Protein AF-A0A183V8N3-F1 (afdb_monomer_lite)

Structure (mmCIF, N/CA/C/O backbone):
data_AF-A0A183V8N3-F1
#
_entry.id   AF-A0A183V8N3-F1
#
loop_
_atom_site.group_PDB
_atom_site.id
_atom_site.type_symbol
_atom_site.label_atom_id
_atom_site.label_alt_id
_atom_site.label_comp_id
_atom_site.label_asym_id
_atom_site.label_entity_id
_atom_site.label_seq_id
_atom_site.pdbx_PDB_ins_code
_atom_site.Cartn_x
_atom_site.Cartn_y
_atom_site.Cartn_z
_atom_site.occupancy
_atom_site.B_iso_or_equiv
_atom_site.auth_seq_id
_atom_site.auth_comp_id
_atom_site.auth_asym_id
_atom_site.auth_atom_id
_atom_site.pdbx_PDB_model_num
ATOM 1 N N . LEU A 1 1 ? -39.059 -10.668 15.539 1.00 43.44 1 LEU A N 1
ATOM 2 C CA . LEU A 1 1 ? -38.471 -9.560 14.756 1.00 43.44 1 LEU A CA 1
ATOM 3 C C . LEU A 1 1 ? -36.981 -9.560 15.068 1.00 43.44 1 LEU A C 1
ATOM 5 O O . LEU A 1 1 ? -36.616 -9.142 16.157 1.00 43.44 1 LEU A O 1
ATOM 9 N N . SER A 1 2 ? -36.153 -10.181 14.222 1.00 42.12 2 SER A N 1
ATOM 10 C CA . SER A 1 2 ? -34.702 -10.208 14.441 1.00 42.12 2 SER A CA 1
ATOM 11 C C . SER A 1 2 ? -34.124 -8.835 14.122 1.00 42.12 2 SER A C 1
ATOM 13 O O . SER A 1 2 ? -34.422 -8.269 13.072 1.00 42.12 2 SER A O 1
ATOM 15 N N . ILE A 1 3 ? -33.306 -8.309 15.025 1.00 53.94 3 ILE A N 1
ATOM 16 C CA . ILE A 1 3 ? -32.435 -7.164 14.756 1.00 53.94 3 ILE A CA 1
ATOM 17 C C . ILE A 1 3 ? -31.542 -7.569 13.565 1.00 53.94 3 ILE A C 1
ATOM 19 O O . ILE A 1 3 ? -31.052 -8.704 13.580 1.00 53.94 3 ILE A O 1
ATOM 23 N N . PRO A 1 4 ? -31.354 -6.741 12.521 1.00 58.41 4 PRO A N 1
ATOM 24 C CA . PRO A 1 4 ? -30.400 -7.065 11.468 1.00 58.41 4 PRO A CA 1
ATOM 25 C C . PRO A 1 4 ? -29.029 -7.236 12.125 1.00 58.41 4 PRO A C 1
ATOM 27 O O . PRO A 1 4 ? -28.560 -6.343 12.829 1.00 58.41 4 PRO A O 1
ATOM 30 N N . GLY A 1 5 ? -28.431 -8.416 11.975 1.00 67.81 5 GLY A N 1
ATOM 31 C CA . GLY A 1 5 ? -27.080 -8.661 12.458 1.00 67.81 5 GLY A CA 1
ATOM 32 C C . GLY A 1 5 ? -26.119 -7.828 11.625 1.00 67.81 5 GLY A C 1
ATOM 33 O O . GLY A 1 5 ? -25.820 -8.212 10.497 1.00 67.81 5 GLY A O 1
ATOM 34 N N . ASN A 1 6 ? -25.676 -6.686 12.154 1.00 80.06 6 ASN A N 1
ATOM 35 C CA . ASN A 1 6 ? -24.633 -5.894 11.513 1.00 80.06 6 ASN A CA 1
ATOM 36 C C . ASN A 1 6 ? -23.378 -6.763 11.411 1.00 80.06 6 ASN A C 1
ATOM 38 O O . ASN A 1 6 ? -22.835 -7.208 12.424 1.00 80.06 6 ASN A O 1
ATOM 42 N N . LEU A 1 7 ? -22.970 -7.056 10.178 1.00 92.56 7 LEU A N 1
ATOM 43 C CA . LEU A 1 7 ? -21.734 -7.774 9.909 1.00 92.56 7 LEU A CA 1
ATOM 44 C C . LEU A 1 7 ? -20.571 -6.887 10.351 1.00 92.56 7 LEU A C 1
ATOM 46 O O . LEU A 1 7 ? -20.521 -5.709 10.008 1.00 92.56 7 LEU A O 1
ATOM 50 N N . MET A 1 8 ? -19.654 -7.464 11.118 1.00 95.12 8 MET A N 1
ATOM 51 C CA . MET A 1 8 ? -18.474 -6.780 11.634 1.00 95.12 8 MET A CA 1
ATOM 52 C C . MET A 1 8 ? -17.225 -7.424 11.033 1.00 95.12 8 MET A C 1
ATOM 54 O O . MET A 1 8 ? -17.196 -8.639 10.826 1.00 95.12 8 MET A O 1
ATOM 58 N N . ALA A 1 9 ? -16.188 -6.628 10.796 1.00 93.88 9 ALA A N 1
ATOM 59 C CA . ALA A 1 9 ? -14.885 -7.082 10.336 1.00 93.88 9 ALA A CA 1
ATOM 60 C C . ALA A 1 9 ? -13.819 -6.763 11.388 1.00 93.88 9 ALA A C 1
ATOM 62 O O . ALA A 1 9 ? -13.742 -5.639 11.879 1.00 93.88 9 ALA A O 1
ATOM 63 N N . SER A 1 10 ? -12.983 -7.746 11.721 1.00 96.00 10 SER A N 1
ATOM 64 C CA . SER A 1 10 ? -11.746 -7.491 12.462 1.00 96.00 10 SER A CA 1
ATOM 65 C C . SER A 1 10 ? -10.680 -6.997 11.492 1.00 96.00 10 SER A C 1
ATOM 67 O O . SER A 1 10 ? -10.436 -7.640 10.471 1.00 96.00 10 SER A O 1
ATOM 69 N N . VAL A 1 11 ? -10.043 -5.877 11.815 1.00 95.00 11 VAL A N 1
ATOM 70 C CA . VAL A 1 11 ? -9.056 -5.217 10.953 1.00 95.00 11 VAL A CA 1
ATOM 71 C C . VAL A 1 11 ? -7.728 -5.040 11.676 1.00 95.00 11 VAL A C 1
ATOM 73 O O . VAL A 1 11 ? -7.683 -4.955 12.902 1.00 95.00 11 VAL A O 1
ATOM 76 N N . LEU A 1 12 ? -6.646 -4.983 10.899 1.00 95.56 12 LEU A N 1
ATOM 77 C CA . LEU A 1 12 ? -5.321 -4.571 11.349 1.00 95.56 12 LEU A CA 1
ATOM 78 C C . LEU A 1 12 ? -4.985 -3.246 10.666 1.00 95.56 12 LEU A C 1
ATOM 80 O O . LEU A 1 12 ? -5.050 -3.150 9.440 1.00 95.56 12 LEU A O 1
ATOM 84 N N . TRP A 1 13 ? -4.630 -2.234 11.450 1.00 95.31 13 TRP A N 1
ATOM 85 C CA . TRP A 1 13 ? -4.396 -0.898 10.921 1.00 95.31 13 TRP A CA 1
ATOM 86 C C . TRP A 1 13 ? -3.028 -0.762 10.257 1.00 95.31 13 TRP A C 1
ATOM 88 O O . TRP A 1 13 ? -1.997 -1.151 10.819 1.00 95.31 13 TRP A O 1
ATOM 98 N N . TYR A 1 14 ? -3.041 -0.133 9.087 1.00 95.12 14 TYR A N 1
ATOM 99 C CA . TYR A 1 14 ? -1.879 0.483 8.463 1.00 95.12 14 TYR A CA 1
ATOM 100 C C . TYR A 1 14 ? -1.954 1.998 8.658 1.00 95.12 14 TYR A C 1
ATOM 102 O O . TYR A 1 14 ? -3.046 2.558 8.754 1.00 95.12 14 TYR A O 1
ATOM 110 N N . TYR A 1 15 ? -0.798 2.653 8.689 1.00 93.75 15 TYR A N 1
ATOM 111 C CA . TYR A 1 15 ? -0.687 4.104 8.807 1.00 93.75 15 TYR A CA 1
ATOM 112 C C . TYR A 1 15 ? 0.069 4.685 7.615 1.00 93.75 15 TYR A C 1
ATOM 114 O O . TYR A 1 15 ? 1.048 4.101 7.157 1.00 93.75 15 TYR A O 1
ATOM 122 N N . SER A 1 16 ? -0.385 5.832 7.122 1.00 92.12 16 SER A N 1
ATOM 123 C CA . SER A 1 16 ? 0.345 6.668 6.160 1.00 92.12 16 SER A CA 1
ATOM 124 C C . SER A 1 16 ? 1.389 7.540 6.863 1.00 92.12 16 SER A C 1
ATOM 126 O O . SER A 1 16 ? 1.380 7.674 8.092 1.00 92.12 16 SER A O 1
ATOM 128 N N . ARG A 1 17 ? 2.270 8.180 6.085 1.00 88.88 17 ARG A N 1
ATOM 129 C CA . ARG A 1 17 ? 3.275 9.122 6.609 1.00 88.88 17 ARG A CA 1
ATOM 130 C C . ARG A 1 17 ? 2.648 10.285 7.393 1.00 88.88 17 ARG A C 1
ATOM 132 O O . ARG A 1 17 ? 3.257 10.766 8.339 1.00 88.88 17 ARG A O 1
ATOM 139 N N . GLU A 1 18 ? 1.443 10.729 7.029 1.00 90.38 18 GLU A N 1
ATOM 140 C CA . GLU A 1 18 ? 0.733 11.828 7.697 1.00 90.38 18 GLU A CA 1
ATOM 141 C C . GLU A 1 18 ? 0.175 11.423 9.066 1.00 90.38 18 GLU A C 1
ATOM 143 O O . GLU A 1 18 ? -0.124 12.284 9.891 1.00 90.38 18 GLU A O 1
ATOM 148 N N . GLN A 1 19 ? 0.002 10.121 9.299 1.00 92.38 19 GLN A N 1
ATOM 149 C CA . GLN A 1 19 ? -0.611 9.578 10.512 1.00 92.38 19 GLN A CA 1
ATOM 150 C C . GLN A 1 19 ? 0.417 9.085 11.532 1.00 92.38 19 GLN A C 1
ATOM 152 O O . GLN A 1 19 ? 0.033 8.676 12.629 1.00 92.38 19 GLN A O 1
ATOM 157 N N . ILE A 1 20 ? 1.703 9.108 11.183 1.00 89.25 20 ILE A N 1
ATOM 158 C CA . ILE A 1 20 ? 2.789 8.764 12.094 1.00 89.25 20 ILE A CA 1
ATOM 159 C C . ILE A 1 20 ? 3.533 10.021 12.534 1.00 89.25 20 ILE A C 1
ATOM 161 O O . ILE A 1 20 ? 3.749 10.961 11.771 1.00 89.25 20 ILE A O 1
ATOM 165 N N . GLU A 1 21 ? 3.957 10.027 13.791 1.00 87.50 21 GLU A N 1
ATOM 166 C CA . GLU A 1 21 ? 4.825 11.074 14.312 1.00 87.50 21 GLU A CA 1
ATOM 167 C C . GLU A 1 21 ? 6.259 10.761 13.894 1.00 87.50 21 GLU A C 1
ATOM 169 O O . GLU A 1 21 ? 6.900 9.847 14.415 1.00 87.50 21 GLU A O 1
ATOM 174 N N . THR A 1 22 ? 6.771 11.478 12.898 1.00 81.62 22 THR A N 1
ATOM 175 C CA . THR A 1 22 ? 8.159 11.320 12.462 1.00 81.62 22 THR A CA 1
ATOM 176 C C . THR A 1 22 ? 8.759 12.667 12.100 1.00 81.62 22 THR A C 1
ATOM 178 O O . THR A 1 22 ? 8.118 13.476 11.435 1.00 81.62 22 THR A O 1
ATOM 181 N N . ASP A 1 23 ? 9.997 12.917 12.532 1.00 82.88 23 ASP A N 1
ATOM 182 C CA . ASP A 1 23 ? 10.752 14.093 12.100 1.00 82.88 23 ASP A CA 1
ATOM 183 C C . ASP A 1 23 ? 11.221 13.879 10.647 1.00 82.88 23 ASP A C 1
ATOM 185 O O . ASP A 1 23 ? 12.037 12.980 10.409 1.00 82.88 23 ASP A O 1
ATOM 189 N N . PRO A 1 24 ? 10.763 14.683 9.665 1.00 74.69 24 PRO A N 1
ATOM 190 C CA . PRO A 1 24 ? 11.164 14.532 8.267 1.00 74.69 24 PRO A CA 1
ATOM 191 C C . PRO A 1 24 ? 12.680 14.597 8.053 1.00 74.69 24 PRO A C 1
ATOM 193 O O . PRO A 1 24 ? 13.184 13.995 7.110 1.00 74.69 24 PRO A O 1
ATOM 196 N N . ALA A 1 25 ? 13.416 15.302 8.921 1.00 80.62 25 ALA A N 1
ATOM 197 C CA . ALA A 1 25 ? 14.872 15.397 8.840 1.00 80.62 25 ALA A CA 1
ATOM 198 C C . ALA A 1 25 ? 15.588 14.119 9.317 1.00 80.62 25 ALA A C 1
ATOM 200 O O . ALA A 1 25 ? 16.764 13.921 9.011 1.00 80.62 25 ALA A O 1
ATOM 201 N N . SER A 1 26 ? 14.891 13.253 10.058 1.00 81.75 26 SER A N 1
ATOM 202 C CA . SER A 1 26 ? 15.435 12.009 10.614 1.00 81.75 26 SER A CA 1
ATOM 203 C C . SER A 1 26 ? 15.256 10.788 9.708 1.00 81.75 26 SER A C 1
ATOM 205 O O . SER A 1 26 ? 15.894 9.762 9.940 1.00 81.75 26 SER A O 1
ATOM 207 N N . VAL A 1 27 ? 14.425 10.889 8.664 1.00 81.31 27 VAL A N 1
ATOM 208 C CA . VAL A 1 27 ? 14.128 9.774 7.756 1.00 81.31 27 VAL A CA 1
ATOM 209 C C . VAL A 1 27 ? 14.896 9.940 6.452 1.00 81.31 27 VAL A C 1
ATOM 211 O O . VAL A 1 27 ? 14.632 10.844 5.661 1.00 81.31 27 VAL A O 1
ATOM 214 N N . SER A 1 28 ? 15.867 9.055 6.237 1.00 81.81 28 SER A N 1
ATOM 215 C CA . SER A 1 28 ? 16.656 8.992 5.010 1.00 81.81 28 SER A CA 1
ATOM 216 C C . SER A 1 28 ? 16.751 7.537 4.537 1.00 81.81 28 SER A C 1
ATOM 218 O O . SER A 1 28 ? 17.305 6.712 5.270 1.00 81.81 28 SER A O 1
ATOM 220 N N . PRO A 1 29 ? 16.239 7.200 3.338 1.00 84.00 29 PRO A N 1
ATOM 221 C CA . PRO A 1 29 ? 15.570 8.085 2.373 1.00 84.00 29 PRO A CA 1
ATOM 222 C C . PRO A 1 29 ? 14.195 8.587 2.869 1.00 84.00 29 PRO A C 1
ATOM 224 O O . PRO A 1 29 ? 13.649 7.994 3.794 1.00 84.00 29 PRO A O 1
ATOM 227 N N . PRO A 1 30 ? 13.623 9.654 2.272 1.00 85.25 30 PRO A N 1
ATOM 228 C CA . PRO A 1 30 ? 12.277 10.117 2.611 1.00 85.25 30 PRO A CA 1
ATOM 229 C C . PRO A 1 30 ? 11.213 9.035 2.383 1.00 85.25 30 PRO A C 1
ATOM 231 O O . PRO A 1 30 ? 11.292 8.289 1.408 1.00 85.25 30 PRO A O 1
ATOM 234 N N . ILE A 1 31 ? 10.196 9.014 3.247 1.00 86.81 31 ILE A N 1
ATOM 235 C CA . ILE A 1 31 ? 9.025 8.132 3.127 1.00 86.81 31 ILE A CA 1
ATOM 236 C C . ILE A 1 31 ? 8.219 8.528 1.890 1.00 86.81 31 ILE A C 1
ATOM 238 O O . ILE A 1 31 ? 7.880 9.706 1.736 1.00 86.81 31 ILE A O 1
ATOM 242 N N . ALA A 1 32 ? 7.895 7.557 1.039 1.00 87.06 32 ALA A N 1
ATOM 243 C CA . ALA A 1 32 ? 7.121 7.798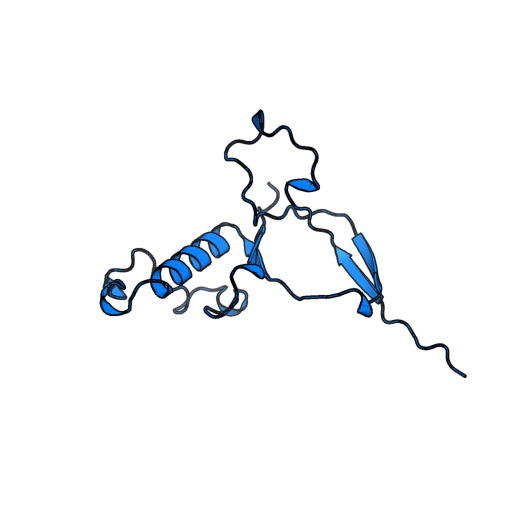 -0.176 1.00 87.06 32 ALA A CA 1
ATOM 244 C C . ALA A 1 32 ? 5.614 7.949 0.113 1.00 87.06 32 ALA A C 1
ATOM 246 O O . ALA A 1 32 ? 5.085 7.327 1.028 1.00 87.06 32 ALA A O 1
ATOM 247 N N . ASP A 1 33 ? 4.889 8.709 -0.715 1.00 87.50 33 ASP A N 1
ATOM 248 C CA . ASP A 1 33 ? 3.455 8.996 -0.503 1.00 87.50 33 ASP A CA 1
ATOM 249 C C . ASP A 1 33 ? 2.557 7.743 -0.476 1.00 87.50 33 ASP A C 1
ATOM 251 O O . ASP A 1 33 ? 1.524 7.721 0.186 1.00 87.50 33 ASP A O 1
ATOM 255 N N . LYS A 1 34 ? 2.939 6.684 -1.201 1.00 90.38 34 LYS A N 1
ATOM 256 C CA . LYS A 1 34 ? 2.202 5.407 -1.271 1.00 90.38 34 LYS A CA 1
ATOM 257 C C . LYS A 1 34 ? 2.716 4.355 -0.283 1.00 90.38 34 LYS A C 1
ATOM 259 O O . LYS A 1 34 ? 2.292 3.202 -0.364 1.00 90.38 34 LYS A O 1
ATOM 264 N N . GLU A 1 35 ? 3.617 4.734 0.618 1.00 90.94 35 GLU A N 1
ATOM 265 C CA . GLU A 1 35 ? 4.186 3.848 1.627 1.00 90.94 35 GLU A CA 1
ATOM 266 C C . GLU A 1 35 ? 3.286 3.767 2.867 1.00 90.94 35 GLU A C 1
ATOM 268 O O . GLU A 1 35 ? 2.893 4.779 3.449 1.00 90.94 35 GLU A O 1
ATOM 273 N N . LEU A 1 36 ? 2.958 2.538 3.266 1.00 93.75 36 LEU A N 1
ATOM 274 C CA . LEU A 1 36 ? 2.131 2.220 4.421 1.00 93.75 36 LEU A CA 1
ATOM 275 C C . LEU A 1 36 ? 2.920 1.447 5.478 1.00 93.75 36 LEU A C 1
ATOM 277 O O . LEU A 1 36 ? 3.558 0.420 5.210 1.00 93.75 36 LEU A O 1
ATOM 281 N N . PHE A 1 37 ? 2.773 1.896 6.718 1.00 91.81 37 PHE A N 1
ATOM 282 C CA . PHE A 1 37 ? 3.362 1.288 7.901 1.00 91.81 37 PHE A CA 1
ATOM 283 C C . PHE A 1 37 ? 2.361 0.323 8.512 1.00 91.81 37 PHE A C 1
ATOM 285 O O . PHE A 1 37 ? 1.329 0.735 9.044 1.00 91.81 37 PHE A O 1
ATOM 292 N N . ALA A 1 38 ? 2.661 -0.972 8.436 1.00 91.44 38 ALA A N 1
ATOM 293 C CA . ALA A 1 38 ? 1.902 -1.967 9.175 1.00 91.44 38 ALA A CA 1
ATOM 294 C C . ALA A 1 38 ? 1.978 -1.661 10.682 1.00 91.44 38 ALA A C 1
ATOM 296 O O . ALA A 1 38 ? 2.912 -1.020 11.164 1.00 91.44 38 ALA A O 1
ATOM 297 N N . SER A 1 39 ? 1.005 -2.138 11.452 1.00 91.50 39 SER A N 1
ATOM 298 C CA . SER A 1 39 ? 1.012 -2.019 12.911 1.00 91.50 39 SER A CA 1
ATOM 299 C C . SER A 1 39 ? 0.519 -3.310 13.565 1.00 91.50 39 SER A C 1
ATOM 301 O O . SER A 1 39 ? 0.171 -4.273 12.889 1.00 91.50 39 SER A O 1
ATOM 303 N N . ARG A 1 40 ? 0.495 -3.352 14.902 1.00 93.94 40 ARG A N 1
ATOM 304 C CA . ARG A 1 40 ? -0.201 -4.406 15.667 1.00 93.94 40 ARG A CA 1
ATOM 305 C C . ARG A 1 40 ? -1.566 -3.950 16.182 1.00 93.94 40 ARG A C 1
ATOM 307 O O . ARG A 1 40 ? -2.156 -4.630 17.016 1.00 93.94 40 ARG A O 1
ATOM 314 N N . HIS A 1 41 ? -2.036 -2.785 15.745 1.00 95.00 41 HIS A N 1
ATOM 315 C CA . HIS A 1 41 ? -3.306 -2.242 16.191 1.00 95.00 41 HIS A CA 1
ATOM 316 C C . HIS A 1 41 ? -4.443 -2.999 15.505 1.00 95.00 41 HIS A C 1
ATOM 318 O O . HIS A 1 41 ? -4.588 -2.953 14.285 1.00 95.00 41 HIS A O 1
ATOM 324 N N . ILE A 1 42 ? -5.215 -3.718 16.316 1.00 96.75 42 ILE A N 1
ATOM 325 C CA . ILE A 1 42 ? -6.376 -4.498 15.897 1.00 96.75 42 ILE A CA 1
ATOM 326 C C . ILE A 1 42 ? -7.633 -3.776 16.366 1.00 96.75 42 ILE A C 1
ATOM 328 O O . ILE A 1 42 ? -7.686 -3.335 17.513 1.00 96.75 42 ILE A O 1
ATOM 332 N N . ASP A 1 43 ? -8.638 -3.713 15.501 1.00 97.19 43 ASP A N 1
ATOM 333 C CA . ASP A 1 43 ? -9.942 -3.128 15.810 1.00 97.19 43 ASP A CA 1
ATOM 334 C C . ASP A 1 43 ? -11.082 -3.924 15.146 1.00 97.19 43 ASP A C 1
ATOM 336 O O . ASP A 1 43 ? -10.838 -4.882 14.403 1.00 97.19 43 ASP A O 1
ATOM 340 N N . VAL A 1 44 ? -12.332 -3.553 15.429 1.00 96.31 44 VAL A N 1
ATOM 341 C CA . VAL A 1 44 ? -13.540 -4.134 14.841 1.00 96.31 44 VAL A CA 1
ATOM 342 C C . VAL A 1 44 ? -14.426 -3.029 14.273 1.00 96.31 44 VAL A C 1
ATOM 344 O O . VAL A 1 44 ? -14.975 -2.220 15.017 1.00 96.31 44 VAL A O 1
ATOM 347 N N . VAL A 1 45 ? -14.623 -3.041 12.955 1.0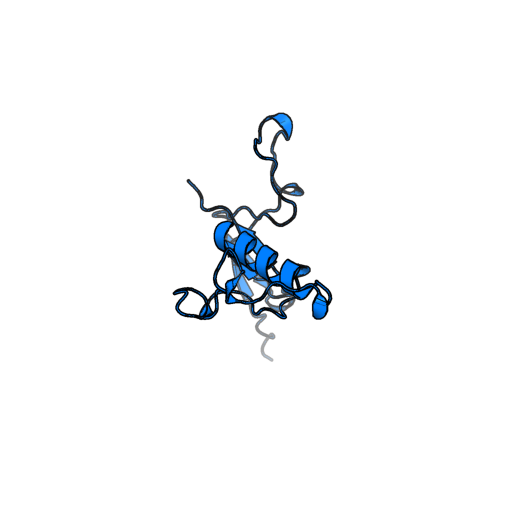0 94.94 45 VAL A N 1
A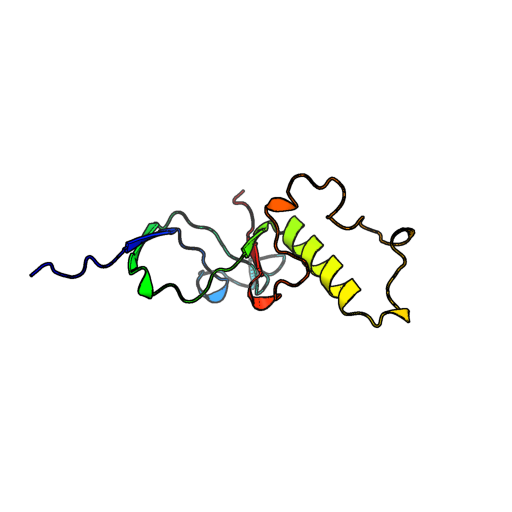TOM 348 C CA . VAL A 1 45 ? -15.430 -2.042 12.237 1.00 94.94 45 VAL A CA 1
ATOM 349 C C . VAL A 1 45 ? -16.674 -2.680 11.611 1.00 94.94 45 VAL A C 1
ATOM 351 O O . VAL A 1 45 ? -16.654 -3.875 11.295 1.00 94.94 45 VAL A O 1
ATOM 354 N N . PRO A 1 46 ? -17.779 -1.936 11.440 1.00 95.12 46 PRO A N 1
ATOM 355 C CA . PRO A 1 46 ? -18.911 -2.405 10.649 1.00 95.12 46 PRO A CA 1
ATOM 356 C C . PRO A 1 46 ? -18.491 -2.684 9.200 1.00 95.12 46 PRO A C 1
ATOM 358 O O . PRO A 1 46 ? -17.714 -1.939 8.611 1.00 95.12 46 PRO A O 1
ATOM 361 N N . LEU A 1 47 ? -18.982 -3.768 8.602 1.00 92.62 47 LEU A N 1
ATOM 362 C CA . LEU A 1 47 ? -18.579 -4.146 7.243 1.00 92.62 47 LEU A CA 1
ATOM 363 C C . LEU A 1 47 ? -19.021 -3.112 6.192 1.00 92.62 47 LEU A C 1
ATOM 365 O O . LEU A 1 47 ? -18.371 -2.962 5.163 1.00 92.62 47 LEU A O 1
ATOM 369 N N . ASP A 1 48 ? -20.110 -2.393 6.455 1.00 93.62 48 ASP A N 1
ATOM 370 C CA . ASP A 1 48 ? -20.651 -1.347 5.587 1.00 93.62 48 ASP A CA 1
ATOM 371 C C . ASP A 1 48 ? -19.823 -0.051 5.580 1.00 93.62 48 ASP A C 1
ATOM 373 O O . ASP A 1 48 ? -20.095 0.822 4.760 1.00 93.62 48 ASP A O 1
ATOM 377 N N . THR A 1 49 ? -18.790 0.071 6.425 1.00 93.38 49 THR A N 1
ATOM 378 C CA . THR A 1 49 ? -17.827 1.186 6.367 1.00 93.38 49 THR A CA 1
ATOM 379 C C . THR A 1 49 ? -16.634 0.912 5.450 1.00 93.38 49 THR A C 1
ATOM 381 O O . THR A 1 49 ? -15.760 1.765 5.329 1.00 93.38 49 THR A O 1
ATOM 384 N N . ILE A 1 50 ? -16.535 -0.277 4.847 1.00 93.12 50 ILE A N 1
ATOM 385 C CA . ILE A 1 50 ? -15.459 -0.594 3.902 1.00 93.12 50 ILE A CA 1
ATOM 386 C C . ILE A 1 50 ? -15.820 -0.019 2.531 1.00 93.12 50 ILE A C 1
ATOM 388 O O . ILE A 1 50 ? -16.743 -0.499 1.876 1.00 93.12 50 ILE A O 1
ATOM 392 N N . GLU A 1 51 ? -15.085 1.006 2.104 1.00 93.81 51 GLU A N 1
ATOM 393 C CA . GLU A 1 51 ? -15.339 1.705 0.838 1.00 93.81 51 GLU A CA 1
ATOM 394 C C . GLU A 1 51 ? -14.691 1.000 -0.359 1.00 93.81 51 GLU A C 1
ATOM 396 O O . GLU A 1 51 ? -15.310 0.866 -1.414 1.00 93.81 51 GLU A O 1
ATOM 401 N N . GLU A 1 52 ? -13.453 0.526 -0.196 1.00 91.94 52 GLU A N 1
ATOM 402 C CA . GLU A 1 52 ? -12.643 0.026 -1.304 1.00 91.94 52 GLU A CA 1
ATOM 403 C C . GLU A 1 52 ? -11.643 -1.050 -0.857 1.00 91.94 52 GLU A C 1
ATOM 405 O O . GLU A 1 52 ? -11.207 -1.093 0.296 1.00 91.94 52 GLU A O 1
ATOM 410 N N . ILE A 1 53 ? -11.279 -1.936 -1.789 1.00 89.50 53 ILE A N 1
ATOM 411 C CA . ILE A 1 53 ? -10.224 -2.935 -1.609 1.00 89.50 53 ILE A CA 1
ATOM 412 C C . ILE A 1 53 ? -8.978 -2.445 -2.342 1.00 89.50 53 ILE A C 1
ATOM 414 O O . ILE A 1 53 ? -9.009 -2.240 -3.554 1.00 89.50 53 ILE A O 1
ATOM 418 N N . ILE A 1 54 ? -7.874 -2.322 -1.608 1.00 91.69 54 ILE A N 1
ATOM 419 C CA . ILE A 1 54 ? -6.573 -1.916 -2.145 1.00 91.69 54 ILE A CA 1
ATOM 420 C C . ILE A 1 54 ? -5.544 -3.040 -2.018 1.00 91.69 54 ILE A C 1
ATOM 422 O O . ILE A 1 54 ? -5.672 -3.945 -1.189 1.00 91.69 54 ILE A O 1
ATOM 426 N N . PHE A 1 55 ? -4.487 -2.957 -2.819 1.00 91.50 55 PHE A N 1
ATOM 427 C CA . PHE A 1 55 ? -3.341 -3.852 -2.765 1.00 91.50 55 PHE A CA 1
ATOM 428 C C . PHE A 1 55 ? -2.217 -3.230 -1.945 1.00 91.50 55 PHE A C 1
ATOM 430 O O . PHE A 1 55 ? -1.702 -2.162 -2.275 1.00 91.50 55 PHE A O 1
ATOM 437 N N . VAL A 1 56 ? -1.787 -3.947 -0.910 1.00 92.31 56 VAL A N 1
ATOM 438 C CA . VAL A 1 56 ? -0.588 -3.618 -0.136 1.00 92.31 56 VAL A CA 1
ATOM 439 C C . VAL A 1 56 ? 0.475 -4.668 -0.444 1.00 92.31 56 VAL A C 1
ATOM 441 O O . VAL A 1 56 ? 0.328 -5.832 -0.076 1.00 92.31 56 VAL A O 1
ATOM 444 N N . ILE A 1 57 ? 1.531 -4.263 -1.148 1.00 90.75 57 ILE A N 1
ATOM 445 C CA . ILE A 1 57 ? 2.615 -5.143 -1.620 1.00 90.75 57 ILE A CA 1
ATOM 446 C C . ILE A 1 57 ? 3.965 -4.691 -1.063 1.00 90.75 57 ILE A C 1
ATOM 448 O O . ILE A 1 57 ? 4.089 -3.575 -0.562 1.00 90.75 57 ILE A O 1
ATOM 452 N N . THR A 1 58 ? 5.007 -5.525 -1.117 1.00 89.12 58 THR A N 1
ATOM 453 C CA . THR A 1 58 ? 6.325 -5.078 -0.641 1.00 89.12 58 THR A CA 1
ATOM 454 C C . THR A 1 58 ? 6.904 -4.013 -1.567 1.00 89.12 58 THR A C 1
ATOM 456 O O . THR A 1 58 ? 6.556 -3.928 -2.747 1.00 89.12 58 THR A O 1
ATOM 459 N N . PHE A 1 59 ? 7.856 -3.230 -1.058 1.00 86.44 59 PHE A N 1
ATOM 460 C CA . PHE A 1 59 ? 8.559 -2.224 -1.856 1.00 86.44 59 PHE A CA 1
ATOM 461 C C . PHE A 1 59 ? 9.133 -2.774 -3.175 1.00 86.44 59 PHE A C 1
ATOM 463 O O . PHE A 1 59 ? 8.998 -2.138 -4.217 1.00 86.44 59 PHE A O 1
ATOM 470 N N . ASN A 1 60 ? 9.725 -3.973 -3.161 1.00 84.56 60 ASN A N 1
ATOM 471 C CA . ASN A 1 60 ? 10.305 -4.573 -4.367 1.00 84.56 60 ASN A CA 1
ATOM 472 C C . ASN A 1 60 ? 9.239 -4.876 -5.426 1.00 84.56 60 ASN A C 1
ATOM 474 O O . ASN A 1 60 ? 9.472 -4.685 -6.618 1.00 84.56 60 ASN A O 1
ATOM 478 N N . GLU A 1 61 ? 8.069 -5.343 -4.999 1.00 86.06 61 GLU A N 1
ATOM 479 C CA . GLU A 1 61 ? 6.957 -5.640 -5.903 1.00 86.06 61 GLU A CA 1
ATOM 480 C C . GLU A 1 61 ? 6.308 -4.352 -6.411 1.00 86.06 61 GLU A C 1
ATOM 482 O O . GLU A 1 61 ? 6.000 -4.256 -7.597 1.00 86.06 61 GLU A O 1
ATOM 487 N N . PHE A 1 62 ? 6.203 -3.329 -5.559 1.00 87.56 62 PHE A N 1
ATOM 488 C CA . PHE A 1 62 ? 5.755 -1.998 -5.959 1.00 87.56 62 PHE A CA 1
ATOM 489 C C . PHE A 1 62 ? 6.679 -1.372 -7.007 1.00 87.56 62 PHE A C 1
ATOM 491 O O . PHE A 1 62 ? 6.214 -0.879 -8.030 1.00 87.56 62 PHE A O 1
ATOM 498 N N . ALA A 1 63 ? 7.997 -1.446 -6.811 1.00 84.38 63 ALA A N 1
ATOM 499 C CA . ALA A 1 63 ? 8.969 -0.940 -7.775 1.00 84.38 63 ALA A CA 1
ATOM 500 C C . ALA A 1 63 ? 8.864 -1.652 -9.135 1.00 84.38 63 ALA A C 1
ATOM 502 O O . ALA A 1 63 ? 8.947 -0.996 -10.174 1.00 84.38 63 ALA A O 1
ATOM 503 N N . ARG A 1 64 ? 8.635 -2.975 -9.135 1.00 81.56 64 ARG A N 1
ATOM 504 C CA . ARG A 1 64 ? 8.381 -3.750 -10.361 1.00 81.56 64 ARG A CA 1
ATOM 505 C C . ARG A 1 64 ? 7.089 -3.312 -11.050 1.00 81.56 64 ARG A C 1
ATOM 507 O O . ARG A 1 64 ? 7.137 -2.975 -12.227 1.00 81.56 64 ARG A O 1
ATOM 514 N N . TYR A 1 65 ? 5.984 -3.236 -10.309 1.00 82.25 65 TYR A N 1
ATOM 515 C CA . TYR A 1 65 ? 4.689 -2.778 -10.822 1.00 82.25 65 TYR A CA 1
ATOM 516 C C . TYR A 1 65 ? 4.791 -1.376 -11.449 1.00 82.25 65 TYR A C 1
ATOM 518 O O . TYR A 1 65 ? 4.310 -1.147 -12.557 1.00 82.25 65 TYR A O 1
ATOM 526 N N . MET A 1 66 ? 5.497 -0.450 -10.794 1.00 83.88 66 MET A N 1
ATOM 527 C CA . MET A 1 66 ? 5.725 0.902 -11.310 1.00 83.88 66 MET A CA 1
ATOM 528 C C . MET A 1 66 ? 6.594 0.932 -12.572 1.00 83.88 66 MET A C 1
ATOM 530 O O . MET A 1 66 ? 6.399 1.800 -13.423 1.00 83.88 66 MET A O 1
ATOM 534 N N . ALA A 1 67 ? 7.573 0.033 -12.694 1.00 80.12 67 ALA A N 1
ATOM 535 C CA . ALA A 1 67 ? 8.408 -0.067 -13.888 1.00 80.12 67 ALA A CA 1
ATOM 536 C C . ALA A 1 67 ? 7.608 -0.595 -15.090 1.00 80.12 67 ALA A C 1
ATOM 538 O O . ALA A 1 67 ? 7.684 0.001 -16.163 1.00 80.12 67 ALA A O 1
ATOM 539 N N . GLU A 1 68 ? 6.800 -1.640 -14.886 1.00 76.44 68 GLU A N 1
ATOM 540 C CA . GLU A 1 68 ? 5.909 -2.220 -15.904 1.00 76.44 68 GLU A CA 1
ATOM 541 C C . GLU A 1 68 ? 4.886 -1.168 -16.387 1.00 76.44 68 GLU A C 1
ATOM 543 O O . GLU A 1 68 ? 4.846 -0.837 -17.572 1.00 76.44 68 GLU A O 1
ATOM 548 N N . ASN A 1 69 ? 4.187 -0.494 -15.465 1.00 77.31 69 ASN A N 1
ATOM 549 C CA . ASN A 1 69 ? 3.210 0.550 -15.808 1.00 77.31 69 ASN A CA 1
ATOM 550 C C . ASN A 1 69 ? 3.820 1.741 -16.563 1.00 77.31 69 ASN A C 1
ATOM 552 O O . ASN A 1 69 ? 3.192 2.308 -17.458 1.00 77.31 69 ASN A O 1
ATOM 556 N N . LYS A 1 70 ? 5.051 2.150 -16.223 1.00 76.75 70 LYS A N 1
ATOM 557 C CA . LYS A 1 70 ? 5.749 3.219 -16.957 1.00 76.75 70 LYS A CA 1
ATOM 558 C C . LYS A 1 70 ? 6.042 2.821 -18.398 1.00 76.75 70 LYS A C 1
ATOM 560 O O . LYS A 1 70 ? 5.952 3.676 -19.273 1.00 76.75 70 LYS A O 1
ATOM 565 N N . ILE A 1 71 ? 6.388 1.558 -18.643 1.00 72.06 71 ILE A N 1
ATOM 566 C CA . ILE A 1 71 ? 6.590 1.033 -19.997 1.00 72.06 71 ILE A CA 1
ATOM 567 C C . ILE A 1 71 ? 5.258 1.036 -20.754 1.00 72.06 71 ILE A C 1
ATOM 569 O O . ILE A 1 71 ? 5.205 1.495 -21.895 1.00 72.06 71 ILE A O 1
ATOM 573 N N . ASP A 1 72 ? 4.168 0.609 -20.117 1.00 70.50 72 ASP A N 1
ATOM 574 C CA . ASP A 1 72 ? 2.850 0.571 -20.758 1.00 70.50 72 ASP A CA 1
ATOM 575 C C . ASP A 1 72 ? 2.270 1.964 -21.036 1.00 70.50 72 ASP A C 1
ATOM 577 O O . ASP A 1 72 ? 1.552 2.151 -22.026 1.00 70.50 72 ASP A O 1
ATOM 581 N N . ALA A 1 73 ? 2.647 2.968 -20.243 1.00 73.56 73 ALA A N 1
ATOM 582 C CA . ALA A 1 73 ? 2.289 4.364 -20.476 1.00 73.56 73 ALA A CA 1
ATOM 583 C C . ALA A 1 73 ? 2.981 4.984 -21.709 1.00 73.56 73 ALA A C 1
ATOM 585 O O . ALA A 1 73 ? 2.503 5.999 -22.222 1.00 73.56 73 ALA A O 1
ATOM 586 N N . LEU A 1 74 ? 4.078 4.402 -22.214 1.00 76.94 74 LEU A N 1
ATOM 587 C CA . LEU A 1 74 ? 4.753 4.908 -23.414 1.00 76.94 74 LEU A CA 1
ATOM 588 C C . LEU A 1 74 ? 3.915 4.651 -24.681 1.00 76.94 74 LEU A C 1
ATOM 590 O O . LEU A 1 74 ? 3.241 3.612 -24.790 1.00 76.94 74 LEU A O 1
ATOM 594 N N . PRO A 1 75 ? 3.988 5.543 -25.692 1.00 82.31 75 PRO A N 1
ATOM 595 C CA . PRO A 1 75 ? 3.447 5.268 -27.018 1.00 82.31 75 PRO A CA 1
ATOM 596 C C . PRO A 1 75 ? 3.956 3.923 -27.537 1.00 82.31 75 PRO A C 1
ATOM 598 O O . PRO A 1 75 ? 5.133 3.608 -27.393 1.00 82.31 75 PRO A O 1
ATOM 601 N N . ARG A 1 76 ? 3.096 3.130 -28.192 1.00 76.19 76 ARG A N 1
ATOM 602 C CA . ARG A 1 76 ? 3.457 1.770 -28.651 1.00 76.19 76 ARG A CA 1
ATOM 603 C C . ARG A 1 76 ? 4.751 1.713 -29.473 1.00 76.19 76 ARG A C 1
ATOM 605 O O . ARG A 1 76 ? 5.451 0.715 -29.404 1.00 76.19 76 ARG A O 1
ATOM 612 N N . ALA A 1 77 ? 5.054 2.760 -30.240 1.00 82.69 77 ALA A N 1
ATOM 613 C CA . ALA A 1 77 ? 6.261 2.844 -31.064 1.00 82.69 77 ALA A CA 1
ATOM 614 C C . ALA A 1 77 ? 7.556 3.088 -30.261 1.00 82.69 77 ALA A C 1
ATOM 616 O O . ALA A 1 77 ? 8.641 2.869 -30.789 1.00 82.69 77 ALA A O 1
ATOM 617 N N . GLU A 1 78 ? 7.439 3.550 -29.016 1.00 83.19 78 GLU A N 1
ATOM 618 C CA . GLU A 1 78 ? 8.547 3.911 -28.120 1.00 83.19 78 GLU A CA 1
ATOM 619 C C . GLU A 1 78 ? 8.759 2.882 -27.001 1.00 83.19 78 GLU A C 1
ATOM 621 O O . GLU A 1 78 ? 9.722 2.982 -26.241 1.00 83.19 78 GLU A O 1
ATOM 626 N N . ARG A 1 79 ? 7.872 1.886 -26.890 1.00 80.88 79 ARG A N 1
ATOM 627 C CA . ARG A 1 79 ? 8.024 0.803 -25.917 1.00 80.88 79 ARG A CA 1
ATOM 628 C C . ARG A 1 79 ? 9.255 -0.042 -26.277 1.00 80.88 79 ARG A C 1
ATOM 630 O O . ARG A 1 79 ? 9.387 -0.423 -27.445 1.00 80.88 79 ARG A O 1
ATOM 637 N N . PRO A 1 80 ? 10.141 -0.350 -25.311 1.00 79.19 80 PRO A N 1
ATOM 638 C CA . PRO A 1 80 ? 11.214 -1.318 -25.512 1.00 79.19 80 PRO A CA 1
ATOM 639 C C . PRO A 1 80 ? 10.666 -2.651 -26.029 1.00 79.19 80 PRO A C 1
ATOM 641 O O . PRO A 1 80 ? 9.522 -3.014 -25.748 1.00 79.19 80 PRO A O 1
ATOM 644 N N . ARG A 1 81 ? 11.480 -3.390 -26.788 1.00 78.62 81 ARG A N 1
ATOM 645 C CA . ARG A 1 81 ? 11.157 -4.790 -27.082 1.00 78.62 81 ARG A CA 1
ATOM 646 C C . ARG A 1 81 ? 11.321 -5.589 -25.799 1.00 78.62 81 ARG A C 1
ATOM 648 O O . ARG A 1 81 ? 12.184 -5.257 -24.996 1.00 78.62 81 ARG A O 1
ATOM 655 N N . GLU A 1 82 ? 10.556 -6.662 -25.657 1.00 73.94 82 GLU A N 1
ATOM 656 C CA . GLU A 1 82 ? 10.628 -7.545 -24.487 1.00 73.94 82 GLU A CA 1
ATOM 657 C C . GLU A 1 82 ? 12.064 -8.038 -24.218 1.00 73.94 82 GLU A C 1
ATOM 659 O O . GLU A 1 82 ? 12.520 -8.016 -23.081 1.00 73.94 82 GLU A O 1
ATOM 664 N N . ASP A 1 83 ? 12.820 -8.361 -25.275 1.00 75.75 83 ASP A N 1
ATOM 665 C CA . ASP A 1 83 ? 14.230 -8.779 -25.192 1.00 75.75 83 ASP A CA 1
ATOM 666 C C . ASP A 1 83 ? 15.191 -7.676 -24.692 1.00 75.75 83 ASP A C 1
ATOM 668 O O . ASP A 1 83 ? 16.296 -7.977 -24.239 1.00 75.75 83 ASP A O 1
ATOM 672 N N . ASP A 1 84 ? 14.790 -6.404 -24.792 1.00 74.81 84 ASP A N 1
ATOM 673 C CA . ASP A 1 84 ? 15.568 -5.229 -24.380 1.00 74.81 84 ASP A CA 1
ATOM 674 C C . ASP A 1 84 ? 15.165 -4.733 -22.970 1.00 74.81 84 ASP A C 1
ATOM 676 O O . ASP A 1 84 ? 15.772 -3.798 -22.435 1.00 74.81 84 ASP A O 1
ATOM 680 N N . GLU A 1 85 ? 14.131 -5.321 -22.354 1.00 71.44 85 GLU A N 1
ATOM 681 C CA . GLU A 1 85 ? 13.684 -4.949 -21.013 1.00 71.44 85 GLU A CA 1
ATOM 682 C C . GLU A 1 85 ? 14.720 -5.408 -19.964 1.00 71.44 85 GLU A C 1
ATOM 684 O O . GLU A 1 85 ? 15.045 -6.586 -19.832 1.00 71.44 85 GLU A O 1
ATOM 689 N N . ILE A 1 86 ? 15.244 -4.461 -19.169 1.00 65.12 86 ILE A N 1
ATOM 690 C CA . ILE A 1 86 ? 16.226 -4.733 -18.091 1.00 65.12 86 ILE A CA 1
ATOM 691 C C . ILE A 1 86 ? 15.658 -5.714 -17.050 1.00 65.12 86 ILE A C 1
ATOM 693 O O . ILE A 1 86 ? 16.400 -6.429 -16.374 1.00 65.12 86 ILE A O 1
ATOM 697 N N . TRP A 1 87 ? 14.333 -5.742 -16.925 1.00 62.84 87 TRP A N 1
ATOM 698 C CA . TRP A 1 87 ? 13.599 -6.673 -16.092 1.00 62.84 87 TRP A CA 1
ATOM 699 C C . TRP A 1 87 ? 12.643 -7.464 -16.959 1.00 62.84 87 TRP A C 1
ATOM 701 O O . TRP A 1 87 ? 11.757 -6.879 -17.569 1.00 62.84 87 TRP A O 1
ATOM 711 N N . SER A 1 88 ? 12.766 -8.790 -16.939 1.00 64.06 88 SER A N 1
ATOM 712 C CA . SER A 1 88 ? 11.730 -9.651 -17.491 1.00 64.06 88 SER A CA 1
ATOM 713 C C . SER A 1 88 ? 10.397 -9.334 -16.815 1.00 64.06 88 SER A C 1
ATOM 715 O O . SER A 1 88 ? 10.317 -9.255 -15.572 1.00 64.06 88 SER A O 1
ATOM 717 N N . ARG A 1 89 ? 9.362 -9.148 -17.645 1.00 65.81 89 ARG A N 1
ATOM 718 C CA . ARG A 1 89 ? 7.982 -8.968 -17.191 1.00 65.81 89 ARG A CA 1
ATOM 719 C C . ARG A 1 89 ? 7.662 -10.035 -16.160 1.00 65.81 89 ARG A C 1
ATOM 721 O O . ARG A 1 89 ? 7.984 -11.212 -16.342 1.00 65.81 89 ARG A O 1
ATOM 728 N N . GLY 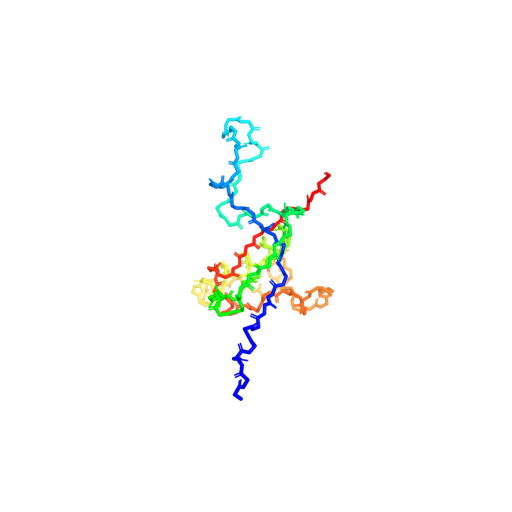A 1 90 ? 7.056 -9.628 -15.048 1.00 58.28 90 GLY A N 1
ATOM 729 C CA . GLY A 1 90 ? 6.793 -10.503 -13.902 1.00 58.28 90 GLY A CA 1
ATOM 730 C C . GLY A 1 90 ? 5.830 -11.659 -14.179 1.00 58.28 90 GLY A C 1
ATOM 731 O O . GLY A 1 90 ? 5.456 -12.367 -13.250 1.00 58.28 90 GLY A O 1
ATOM 732 N N . GLU A 1 91 ? 5.403 -11.852 -15.422 1.00 63.06 91 GLU A N 1
ATOM 733 C CA . GLU A 1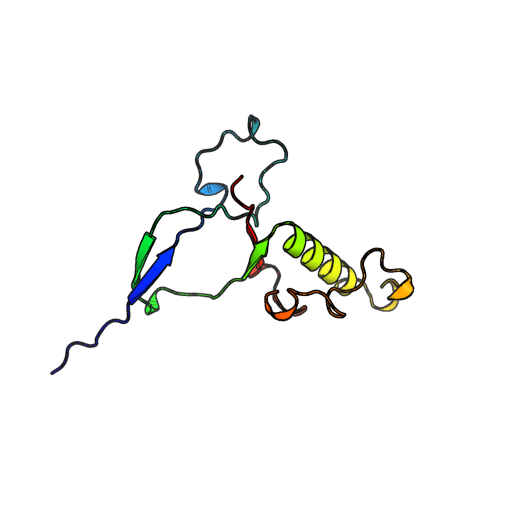 91 ? 4.404 -12.834 -15.822 1.00 63.06 91 GLU A CA 1
ATOM 734 C C . GLU A 1 91 ? 4.978 -14.248 -15.965 1.00 63.06 91 GLU A C 1
ATOM 736 O O . GLU A 1 91 ? 4.296 -15.226 -15.653 1.00 63.06 91 GL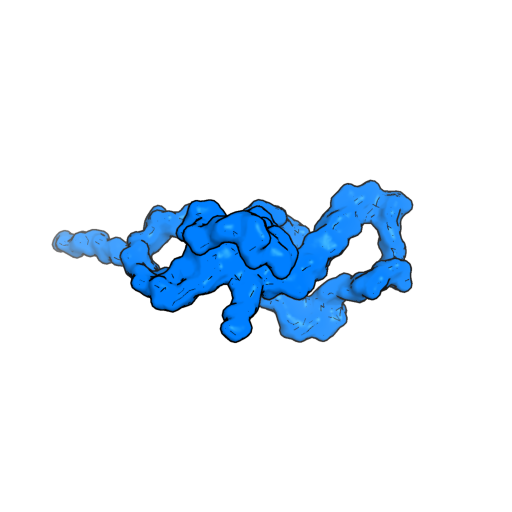U A O 1
ATOM 741 N N . VAL A 1 92 ? 6.247 -14.389 -16.370 1.00 64.12 92 VAL A N 1
ATOM 742 C CA . VAL A 1 92 ? 6.836 -15.703 -16.664 1.00 64.12 92 VAL A CA 1
ATOM 743 C C . VAL A 1 92 ? 7.673 -16.197 -15.486 1.00 64.12 92 VAL A C 1
ATOM 745 O O . VAL A 1 92 ? 8.835 -15.839 -15.311 1.00 64.12 92 VAL A O 1
ATOM 748 N N . GLY A 1 93 ? 7.074 -17.059 -14.663 1.00 68.00 93 GLY A N 1
ATOM 749 C CA . GLY A 1 93 ? 7.788 -17.797 -13.615 1.00 68.00 93 GLY A CA 1
ATOM 750 C C . GLY A 1 93 ? 8.074 -17.012 -12.333 1.00 68.00 93 GLY A C 1
ATOM 751 O O . GLY A 1 93 ? 8.788 -17.523 -11.470 1.00 68.00 93 GLY A O 1
ATOM 752 N N . TYR A 1 94 ? 7.510 -15.810 -12.161 1.00 75.06 94 TYR A N 1
ATOM 753 C CA . TYR A 1 94 ? 7.610 -15.093 -10.891 1.00 75.06 94 TYR A CA 1
ATOM 754 C C . TYR A 1 94 ? 6.716 -15.759 -9.828 1.00 75.06 94 TYR A C 1
ATOM 756 O O . TYR A 1 94 ? 5.490 -15.756 -9.974 1.00 75.06 94 TYR A O 1
ATOM 764 N N . PRO A 1 95 ? 7.276 -16.298 -8.725 1.00 76.69 95 PRO A N 1
ATOM 765 C CA . PRO A 1 95 ? 6.512 -17.125 -7.785 1.00 76.69 95 PRO A CA 1
ATOM 766 C C . PRO A 1 95 ? 5.320 -16.426 -7.121 1.00 76.69 95 PRO A C 1
ATOM 768 O O . PRO A 1 95 ? 4.408 -17.098 -6.649 1.00 76.69 95 PRO A O 1
ATOM 771 N N . ARG A 1 96 ? 5.327 -15.088 -7.059 1.00 76.12 96 ARG A N 1
ATOM 772 C CA . ARG A 1 96 ? 4.281 -14.290 -6.404 1.00 76.12 96 ARG A CA 1
ATOM 773 C C . ARG A 1 96 ? 3.322 -13.607 -7.378 1.00 76.12 96 ARG A C 1
ATOM 775 O O . ARG A 1 96 ? 2.505 -12.822 -6.918 1.00 76.12 96 ARG A O 1
ATOM 782 N N . ARG A 1 97 ? 3.370 -13.884 -8.691 1.00 77.75 97 ARG A N 1
ATOM 783 C CA . ARG A 1 97 ? 2.512 -13.189 -9.680 1.00 77.75 97 ARG A CA 1
ATOM 784 C C . ARG A 1 97 ? 1.022 -13.274 -9.336 1.00 77.75 97 ARG A C 1
ATOM 786 O O . ARG A 1 97 ? 0.324 -12.283 -9.476 1.00 77.75 97 ARG A O 1
ATOM 793 N N . SER A 1 98 ? 0.558 -14.409 -8.812 1.00 79.25 98 SER A N 1
ATOM 794 C CA . SER A 1 98 ? -0.836 -14.605 -8.379 1.00 79.25 98 SER A CA 1
ATOM 795 C C . SER A 1 98 ? -1.261 -13.771 -7.164 1.00 79.25 98 SER A C 1
ATOM 797 O O . SER A 1 98 ? -2.447 -13.734 -6.850 1.00 79.25 98 SER A O 1
ATOM 799 N N . LEU A 1 99 ? -0.315 -13.135 -6.469 1.00 77.50 99 LEU A N 1
ATOM 800 C CA . LEU A 1 99 ? -0.546 -12.304 -5.284 1.00 77.50 99 LEU A CA 1
ATOM 801 C C . LEU A 1 99 ? -0.366 -10.806 -5.570 1.00 77.50 99 LEU A C 1
ATOM 803 O O . LEU A 1 99 ? -0.526 -9.995 -4.662 1.00 77.50 99 LEU A O 1
ATOM 807 N N . LEU A 1 100 ? 0.013 -10.442 -6.797 1.00 80.94 100 LEU A N 1
ATOM 808 C CA . LEU A 1 100 ? 0.248 -9.059 -7.196 1.00 80.94 100 LEU A CA 1
ATOM 809 C C . LEU A 1 100 ? -0.963 -8.470 -7.934 1.00 80.94 100 LEU A C 1
ATOM 811 O O . LEU A 1 100 ? -1.744 -9.229 -8.514 1.00 80.94 100 LEU A O 1
ATOM 815 N N . PRO A 1 101 ? -1.109 -7.130 -7.941 1.00 83.38 101 PRO A N 1
ATOM 816 C CA . PRO A 1 101 ? -2.079 -6.453 -8.794 1.00 83.38 101 PRO A CA 1
ATOM 817 C C . PRO A 1 101 ? -1.914 -6.872 -10.260 1.00 83.38 101 PRO A C 1
ATOM 819 O O . PRO A 1 101 ? -0.790 -7.092 -10.721 1.00 83.38 101 PRO A O 1
ATOM 822 N N . CYS A 1 102 ? -3.020 -6.951 -11.005 1.00 76.69 102 CYS A N 1
ATOM 823 C CA . CYS A 1 102 ? -2.936 -7.075 -12.461 1.00 76.69 102 CYS A CA 1
ATOM 824 C C . CYS A 1 102 ? -2.429 -5.764 -13.083 1.00 76.69 102 CYS A C 1
ATOM 826 O O . CYS A 1 102 ? -2.518 -4.705 -12.458 1.00 76.69 102 CYS A O 1
ATOM 828 N N . GLU A 1 103 ? -1.932 -5.828 -14.319 1.00 69.12 103 GLU A N 1
ATOM 829 C CA . GLU A 1 103 ? -1.366 -4.670 -15.035 1.00 69.12 103 GLU A CA 1
ATOM 830 C C . GLU A 1 103 ? -2.374 -3.524 -15.192 1.00 69.12 103 GLU A C 1
ATOM 832 O O . GLU A 1 103 ? -2.003 -2.363 -15.075 1.00 69.12 103 GLU A O 1
ATOM 837 N N . ASP A 1 104 ? -3.662 -3.849 -15.328 1.00 74.12 104 ASP A N 1
ATOM 838 C CA . ASP A 1 104 ? -4.745 -2.866 -15.443 1.00 74.12 104 ASP A CA 1
ATOM 839 C C . ASP A 1 104 ? -5.211 -2.287 -14.093 1.00 74.12 104 ASP A C 1
ATOM 841 O O . ASP A 1 104 ? -6.133 -1.468 -14.056 1.00 74.12 104 ASP A O 1
ATOM 845 N N . THR A 1 105 ? -4.628 -2.714 -12.964 1.00 83.81 105 THR A N 1
ATOM 846 C CA . THR A 1 105 ? -5.008 -2.170 -11.651 1.00 83.81 105 THR A CA 1
ATOM 847 C C . THR A 1 105 ? -4.634 -0.690 -11.608 1.00 83.81 105 THR A C 1
ATOM 849 O O . THR A 1 105 ? -3.468 -0.377 -11.847 1.00 83.81 105 THR A O 1
ATOM 852 N N . PRO A 1 106 ? -5.554 0.233 -11.271 1.00 86.44 106 PRO A N 1
ATOM 853 C CA . PRO A 1 106 ? -5.210 1.639 -11.112 1.00 86.44 106 PRO A CA 1
ATOM 854 C C . PRO A 1 106 ? -4.154 1.836 -10.022 1.00 86.44 106 PRO A C 1
ATOM 856 O O . PRO A 1 106 ? -4.296 1.324 -8.912 1.00 86.44 106 PRO A O 1
ATOM 859 N N . ILE A 1 107 ? -3.133 2.648 -10.309 1.00 86.56 107 ILE A N 1
ATOM 860 C CA . ILE A 1 107 ? -2.050 2.979 -9.365 1.00 86.56 107 ILE A CA 1
ATOM 861 C C . ILE A 1 107 ? -2.562 3.532 -8.027 1.00 86.56 107 ILE A C 1
ATOM 863 O O . ILE A 1 107 ? -1.917 3.389 -6.990 1.00 86.56 107 ILE A O 1
ATOM 867 N N . GLU A 1 108 ? -3.735 4.162 -8.028 1.00 88.81 108 GLU A N 1
ATOM 868 C CA . GLU A 1 108 ? -4.354 4.710 -6.825 1.00 88.81 108 GLU A CA 1
ATOM 869 C C . GLU A 1 108 ? -4.659 3.626 -5.782 1.00 88.81 108 GLU A C 1
ATOM 871 O O . GLU A 1 108 ? -4.533 3.906 -4.589 1.00 88.81 108 GLU A O 1
ATOM 876 N N . LEU A 1 109 ? -4.914 2.393 -6.236 1.00 90.81 109 LEU A N 1
ATOM 877 C CA . LEU A 1 109 ? -5.255 1.224 -5.423 1.00 90.81 109 LEU A CA 1
ATOM 878 C C . LEU A 1 109 ? -4.042 0.395 -4.998 1.00 90.81 109 LEU A C 1
ATOM 880 O O . LEU A 1 109 ? -4.215 -0.676 -4.419 1.00 90.81 109 LEU A O 1
ATOM 884 N N . VAL A 1 110 ? -2.823 0.840 -5.309 1.00 89.94 110 VAL A N 1
ATOM 885 C CA . VAL A 1 110 ? -1.600 0.098 -4.999 1.00 89.94 110 VAL A CA 1
ATOM 886 C C . VAL A 1 110 ? -0.723 0.916 -4.058 1.00 89.94 110 VAL A C 1
ATOM 888 O O . VAL A 1 110 ? -0.293 2.025 -4.379 1.00 89.94 110 VAL A O 1
ATOM 891 N N . SER A 1 111 ? -0.420 0.333 -2.903 1.00 90.00 111 SER A N 1
ATOM 892 C CA . SER A 1 111 ? 0.474 0.889 -1.892 1.00 90.00 111 SER A CA 1
ATOM 893 C C . SER A 1 111 ? 1.631 -0.063 -1.616 1.00 90.00 111 SER A C 1
ATOM 895 O O . SER A 1 111 ? 1.486 -1.289 -1.667 1.00 90.00 111 SER A O 1
ATOM 897 N N . SER A 1 112 ? 2.796 0.499 -1.303 1.00 91.44 112 SER A N 1
ATOM 898 C CA . SER A 1 112 ? 3.930 -0.276 -0.815 1.00 91.44 112 SER A CA 1
ATOM 899 C C . SER A 1 112 ? 3.871 -0.385 0.705 1.00 91.44 112 SER A C 1
ATOM 901 O O . SER A 1 112 ? 3.421 0.525 1.394 1.00 91.44 112 SER A O 1
ATOM 903 N N . SER A 1 113 ? 4.354 -1.491 1.253 1.00 87.06 113 SER A N 1
ATOM 904 C CA . SER A 1 113 ? 4.641 -1.614 2.675 1.00 87.06 113 SER A CA 1
ATOM 905 C C . SER A 1 113 ? 6.076 -2.074 2.869 1.00 87.06 113 SER A C 1
ATOM 907 O O . SER A 1 113 ? 6.566 -2.969 2.166 1.00 87.06 113 SER A O 1
ATOM 909 N N . PHE A 1 114 ? 6.763 -1.438 3.814 1.00 72.31 114 PHE A N 1
ATOM 910 C CA . PHE A 1 114 ? 8.084 -1.871 4.233 1.00 72.31 114 PHE A CA 1
ATOM 911 C C . PHE A 1 114 ? 7.945 -3.018 5.239 1.00 72.31 114 PHE A C 1
ATOM 913 O O . PHE A 1 114 ? 7.175 -2.901 6.197 1.00 72.31 114 PHE A O 1
ATOM 920 N N . PRO A 1 115 ? 8.668 -4.138 5.062 1.00 57.84 115 PRO A N 1
ATOM 921 C CA . PRO A 1 115 ? 8.738 -5.135 6.113 1.00 57.84 115 PRO A CA 1
ATOM 922 C C . PRO A 1 115 ? 9.375 -4.493 7.349 1.00 57.84 115 PRO A C 1
ATOM 924 O O . PRO A 1 115 ? 10.399 -3.817 7.246 1.00 57.84 115 PRO A O 1
ATOM 927 N N . PHE A 1 116 ? 8.768 -4.714 8.514 1.00 49.28 116 PHE A N 1
ATOM 928 C CA . PHE A 1 116 ? 9.424 -4.432 9.785 1.00 49.28 116 PHE A CA 1
ATOM 929 C C . PHE A 1 116 ? 10.777 -5.159 9.810 1.00 49.28 116 PHE A C 1
ATOM 931 O O . PHE A 1 116 ? 10.809 -6.380 9.629 1.00 49.28 116 PHE A O 1
ATOM 938 N N . TYR A 1 117 ? 11.866 -4.415 10.007 1.00 39.81 117 TYR A N 1
ATOM 939 C CA . TYR A 1 117 ? 13.140 -4.985 10.450 1.00 39.81 117 TYR A CA 1
ATOM 940 C C . TYR A 1 117 ? 13.098 -5.254 11.954 1.00 39.81 117 TYR A C 1
ATOM 942 O O . TYR A 1 117 ? 12.498 -4.430 12.685 1.00 39.81 117 TYR A O 1
#

InterPro domains:
  IPR001025 Bromo adjacent homology (BAH) domain [PS51038] (1-103)
  IPR043151 Bromo adjacent homology (BAH) domain superfamily [G3DSA:2.30.30.490] (3-92)
  IPR053032 Bromo adjacent homology domain-containing protein [PTHR46576] (5-70)

pLDDT: mean 81.78, std 12.25, range [39.81, 97.19]

Foldseek 3Di:
DDDPPQDKDKDWDKDFPVRDDDDQVPDPPGDDRQEIETDRDIDMDGPVPDDDAAAEEAPVLLVLLVVLLVLVPDDPVPRDDCVPDPDRNCPPPNPCPVRHDDNPPDPVRYGHYYPDD

Sequence (117 aa):
LSIPGNLMASVLWYYSREQIETDPASVSPPIADKELFASRHIDVVPLDTIEEIIFVITFNEFARYMAENKIDALPRAERPREDDEIWSRGEVGYPRRSLLPCEDTPIELVSSSFPFY

Secondary structure (DSSP, 8-state):
-PPP---EEEEEEEE-GGGS---TTT-SSPPPTTEEEEEEEEEEEEGGG-----EEEEHHHHHHHHHHHHHHTS-TTTSPPGGG-SS--TTSS-TTGGGSPPTTS-GGGEEEEPPP-

Organism: Toxocara canis (NCBI:txid6265)

Radius of gyration: 18.66 Å; chains: 1; bounding box: 55×33×47 Å